Protein AF-A0A3P3DJC9-F1 (afdb_monomer_lite)

Secondary structure (DSSP, 8-state):
--------HHHHHHHHHHSPPPEEEEEHHHHHHHHHHHHHH-TT-TTTTHHHHHHHHHHHHHH-HHHHHHHHHHHHHHHHHHHHHHHHHHHTT----EEEEEP---HHHHHHHHHHHHHTT--HHHHHHHHHHHHHHHHHH--HHHHHHHHHHHHHHHHTT--

Radius of gyration: 17.26 Å; chains: 1; bounding box: 48×32×50 Å

Foldseek 3Di:
DDDPPPPDPVNLVVLQVPQDFQKAKAWPVLVVLLQVLVCVLPVPCPPVLLLLLLLVLLVCCVVDVVLVVVLLVCLVVVVVVVVVVCVVCVVVVHDTDIDIDTHPDRSVSSVSLVVSCVVSVHDSNSSSSSSSVSSVVCVVPPDVVVSVVVVVSSVVVVCVVVD

pLDDT: mean 75.83, std 15.85, range [31.88, 92.81]

Structure (mmCIF, N/CA/C/O backbone):
data_AF-A0A3P3DJC9-F1
#
_entry.id   AF-A0A3P3DJC9-F1
#
loop_
_atom_site.group_PDB
_atom_site.id
_atom_site.type_symbol
_atom_site.label_atom_id
_atom_site.label_alt_id
_atom_site.label_comp_id
_atom_site.label_asym_id
_atom_site.label_entity_id
_atom_site.label_seq_id
_atom_site.pdbx_PDB_ins_code
_atom_site.Cartn_x
_atom_site.Cartn_y
_atom_site.Cartn_z
_atom_site.occupancy
_atom_site.B_iso_or_equiv
_atom_site.auth_seq_id
_atom_site.auth_comp_id
_atom_site.auth_asym_id
_atom_site.auth_atom_id
_atom_site.pdbx_PDB_model_num
ATOM 1 N N . MET A 1 1 ? 27.206 10.761 -26.905 1.00 36.22 1 MET A N 1
ATOM 2 C CA . MET A 1 1 ? 28.105 9.768 -26.280 1.00 36.22 1 MET A CA 1
ATOM 3 C C . MET A 1 1 ? 27.361 9.169 -25.094 1.00 36.22 1 MET A C 1
ATOM 5 O O . MET A 1 1 ? 27.050 9.899 -24.164 1.00 36.22 1 MET A O 1
ATOM 9 N N . LEU A 1 2 ? 26.955 7.901 -25.196 1.00 39.44 2 LEU A N 1
ATOM 10 C CA . LEU A 1 2 ? 26.261 7.165 -24.135 1.00 39.44 2 LEU A CA 1
ATOM 11 C C . LEU A 1 2 ? 27.257 6.835 -23.018 1.00 39.44 2 LEU A C 1
ATOM 13 O O . LEU A 1 2 ? 28.264 6.186 -23.283 1.00 39.44 2 LEU A O 1
ATOM 17 N N . ILE A 1 3 ? 26.979 7.264 -21.787 1.00 38.06 3 ILE A N 1
ATOM 18 C CA . ILE A 1 3 ? 27.696 6.784 -20.601 1.00 38.06 3 ILE A CA 1
ATOM 19 C C . ILE A 1 3 ? 27.061 5.437 -20.229 1.00 38.06 3 ILE A C 1
ATOM 21 O O . ILE A 1 3 ? 25.874 5.416 -19.891 1.00 38.06 3 ILE A O 1
ATOM 25 N N . PRO A 1 4 ? 27.783 4.306 -20.302 1.00 40.66 4 PRO A N 1
ATOM 26 C CA . PRO A 1 4 ? 27.234 3.036 -19.864 1.00 40.66 4 PRO A CA 1
ATOM 27 C C . PRO A 1 4 ? 27.147 3.051 -18.335 1.00 40.66 4 PRO A C 1
ATOM 29 O O . PRO A 1 4 ? 28.149 3.187 -17.634 1.00 40.66 4 PRO A O 1
ATOM 32 N N . ALA A 1 5 ? 25.931 2.916 -17.810 1.00 44.44 5 ALA A N 1
ATOM 33 C CA . ALA A 1 5 ? 25.653 2.804 -16.385 1.00 44.44 5 ALA A CA 1
ATOM 34 C C . ALA A 1 5 ? 26.076 1.423 -15.849 1.00 44.44 5 ALA A C 1
ATOM 36 O O . ALA A 1 5 ? 25.244 0.601 -15.473 1.00 44.44 5 ALA A O 1
ATOM 37 N N . GLN A 1 6 ? 27.379 1.145 -15.805 1.00 45.28 6 GLN A N 1
ATOM 38 C CA . GLN A 1 6 ? 27.915 0.100 -14.936 1.00 45.28 6 GLN A CA 1
ATOM 39 C C . GLN A 1 6 ? 28.251 0.741 -13.590 1.00 45.28 6 GLN A C 1
ATOM 41 O O . GLN A 1 6 ? 29.274 1.389 -13.409 1.00 45.28 6 GLN A O 1
ATOM 46 N N . SER A 1 7 ? 27.325 0.606 -12.642 1.00 48.84 7 SER A N 1
ATOM 47 C CA . SER A 1 7 ? 27.465 1.075 -11.264 1.00 48.84 7 SER A CA 1
ATOM 48 C C . SER A 1 7 ? 28.724 0.486 -10.609 1.00 48.84 7 SER A C 1
ATOM 50 O O . SER A 1 7 ? 28.717 -0.688 -10.231 1.00 48.84 7 SER A O 1
ATOM 52 N N . SER A 1 8 ? 29.780 1.290 -10.458 1.00 57.81 8 SER A N 1
ATOM 53 C CA . SER A 1 8 ? 31.001 0.911 -9.738 1.00 57.81 8 SER A CA 1
ATOM 54 C C . SER A 1 8 ? 30.685 0.491 -8.288 1.00 57.81 8 SER A C 1
ATOM 56 O O . SER A 1 8 ? 29.810 1.104 -7.663 1.00 57.81 8 SER A O 1
ATOM 58 N N . PRO A 1 9 ? 31.401 -0.491 -7.702 1.00 58.94 9 PRO A N 1
ATOM 59 C CA . PRO A 1 9 ? 31.164 -0.986 -6.337 1.00 58.94 9 PRO A CA 1
ATOM 60 C C . PRO A 1 9 ? 31.110 0.120 -5.271 1.00 58.94 9 PRO A C 1
ATOM 62 O O . PRO A 1 9 ? 30.299 0.061 -4.350 1.00 58.94 9 PRO A O 1
ATOM 65 N N . HIS A 1 10 ? 31.907 1.178 -5.446 1.00 55.91 10 HIS A N 1
ATOM 66 C CA . HIS A 1 10 ? 31.917 2.349 -4.567 1.00 55.91 10 HIS A CA 1
ATOM 67 C C . HIS A 1 10 ? 30.593 3.125 -4.555 1.00 55.91 10 HIS A C 1
ATOM 69 O O . HIS A 1 10 ? 30.165 3.567 -3.492 1.00 55.91 10 HIS A O 1
ATOM 75 N N . ILE A 1 11 ? 29.914 3.254 -5.701 1.00 59.50 11 ILE A N 1
ATOM 76 C CA . ILE A 1 11 ? 28.612 3.936 -5.793 1.00 59.50 11 ILE A CA 1
ATOM 77 C C . ILE A 1 11 ? 27.540 3.090 -5.100 1.00 59.50 11 ILE A C 1
ATOM 79 O O . ILE A 1 11 ? 26.737 3.631 -4.345 1.00 59.50 11 ILE A O 1
ATOM 83 N N . ARG A 1 12 ? 27.557 1.759 -5.278 1.00 56.75 12 ARG A N 1
ATOM 84 C CA . ARG A 1 12 ? 26.644 0.851 -4.554 1.00 56.75 12 ARG A CA 1
ATOM 85 C C . ARG A 1 12 ? 26.833 0.946 -3.044 1.00 56.75 12 ARG A C 1
ATOM 87 O O . ARG A 1 12 ? 25.859 1.166 -2.337 1.00 56.75 12 ARG A O 1
ATOM 94 N N . TYR A 1 13 ? 28.074 0.868 -2.570 1.00 57.41 13 TYR A N 1
ATOM 95 C CA . TYR A 1 13 ? 28.390 0.972 -1.145 1.00 57.41 13 TYR A CA 1
ATOM 96 C C . TYR A 1 13 ? 27.960 2.319 -0.544 1.00 57.41 13 TYR A C 1
ATOM 98 O O . TYR A 1 13 ? 27.396 2.372 0.551 1.00 57.41 13 TYR A O 1
ATOM 106 N N . TRP A 1 14 ? 28.178 3.422 -1.266 1.00 60.91 14 TRP A N 1
ATOM 107 C CA . TRP A 1 14 ? 27.757 4.744 -0.808 1.00 60.91 14 TRP A CA 1
ATOM 108 C C . TRP A 1 14 ? 26.228 4.869 -0.772 1.00 60.91 14 TRP A C 1
ATOM 110 O O . TRP A 1 14 ? 25.682 5.357 0.215 1.00 60.91 14 TRP A O 1
ATOM 120 N N . LEU A 1 15 ? 25.523 4.352 -1.786 1.00 59.16 15 LEU A N 1
ATOM 121 C CA . LEU A 1 15 ? 24.057 4.320 -1.831 1.00 59.16 15 LEU A CA 1
ATOM 122 C C . LEU A 1 15 ? 23.452 3.434 -0.733 1.00 59.16 15 LEU A C 1
ATOM 124 O O . LEU A 1 15 ? 22.455 3.826 -0.131 1.00 59.16 15 LEU A O 1
ATOM 128 N N . GLU A 1 16 ? 24.047 2.280 -0.429 1.00 58.66 16 GLU A N 1
ATOM 129 C CA . GLU A 1 16 ? 23.611 1.404 0.669 1.00 58.66 16 GLU A CA 1
ATOM 130 C C . GLU A 1 16 ? 23.723 2.085 2.034 1.00 58.66 16 GLU A C 1
ATOM 132 O O . GLU A 1 16 ? 22.839 1.921 2.875 1.00 58.66 16 GLU A O 1
ATOM 137 N N . LYS A 1 17 ? 24.769 2.891 2.250 1.00 61.22 17 LYS A N 1
ATOM 138 C CA . LYS A 1 17 ? 24.954 3.625 3.509 1.00 61.22 17 LYS A CA 1
ATOM 139 C C . LYS A 1 17 ? 24.110 4.890 3.631 1.00 61.22 17 LYS A C 1
ATOM 141 O O . LYS A 1 17 ? 23.802 5.293 4.750 1.00 61.22 17 LYS A O 1
ATOM 146 N N . THR A 1 18 ? 23.760 5.527 2.517 1.00 64.31 18 THR A N 1
ATOM 147 C CA . THR A 1 18 ? 23.119 6.854 2.525 1.00 64.31 18 THR A CA 1
ATOM 148 C C . THR A 1 18 ? 21.634 6.833 2.208 1.00 64.31 18 THR A C 1
ATOM 150 O O . THR A 1 18 ? 20.941 7.768 2.594 1.00 64.31 18 THR A O 1
ATOM 153 N N . THR A 1 19 ? 21.110 5.787 1.562 1.00 66.50 19 THR A N 1
ATOM 154 C CA . THR A 1 19 ? 19.685 5.712 1.217 1.00 66.50 19 THR A CA 1
ATOM 155 C C . THR A 1 19 ? 18.870 5.371 2.465 1.00 66.50 19 THR A C 1
ATOM 157 O O . THR A 1 19 ? 18.965 4.247 2.966 1.00 66.50 19 THR A O 1
ATOM 160 N N . PRO A 1 20 ? 18.021 6.284 2.980 1.00 70.19 20 PRO A N 1
ATOM 161 C CA . PRO A 1 20 ? 17.223 5.960 4.149 1.00 70.19 20 PRO A CA 1
ATOM 162 C C . PRO A 1 20 ? 16.261 4.803 3.834 1.00 70.19 20 PRO A C 1
ATOM 164 O O . PRO A 1 20 ? 15.814 4.670 2.688 1.00 70.19 20 PRO A O 1
ATOM 167 N N . PRO A 1 21 ? 15.870 3.982 4.820 1.00 74.88 21 PRO A N 1
ATOM 168 C CA . PRO A 1 21 ? 14.853 2.959 4.607 1.00 74.88 21 PRO A CA 1
ATOM 169 C C . PRO A 1 21 ? 13.502 3.602 4.266 1.00 74.88 21 PRO A C 1
ATOM 171 O O . PRO A 1 21 ? 13.146 4.642 4.825 1.00 74.88 21 PRO A O 1
ATOM 174 N N . VAL A 1 22 ? 12.725 2.974 3.380 1.00 81.62 22 VAL A N 1
ATOM 175 C CA . VAL A 1 22 ? 11.330 3.375 3.146 1.00 81.62 22 VAL A CA 1
ATOM 176 C C . VAL A 1 22 ? 10.4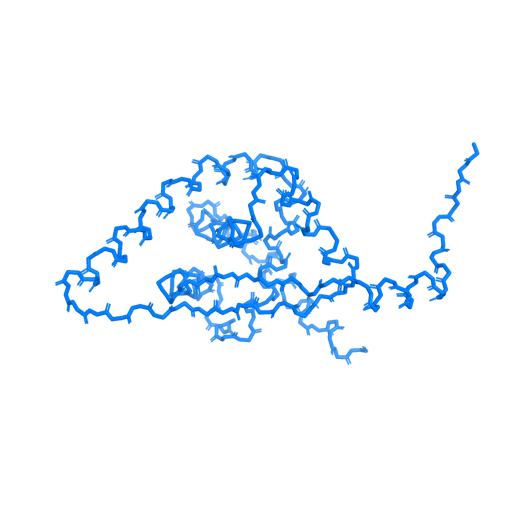95 2.929 4.344 1.00 81.62 22 VAL A C 1
ATOM 178 O O . VAL A 1 22 ? 10.473 1.748 4.708 1.00 81.62 22 VAL A O 1
ATOM 181 N N . ARG A 1 23 ? 9.838 3.901 4.977 1.00 84.94 23 ARG A N 1
ATOM 182 C CA . ARG A 1 23 ? 8.972 3.716 6.141 1.00 84.94 23 ARG A CA 1
ATOM 183 C C . ARG A 1 23 ? 7.585 4.221 5.778 1.00 84.94 23 ARG A C 1
ATOM 185 O O . ARG A 1 23 ? 7.443 5.386 5.417 1.00 84.94 23 ARG A O 1
ATOM 192 N N . LEU A 1 24 ? 6.591 3.347 5.867 1.00 86.19 24 LEU A N 1
ATOM 193 C CA . LEU A 1 24 ? 5.194 3.674 5.591 1.00 86.19 24 LEU A CA 1
ATOM 194 C C . LEU A 1 24 ? 4.438 3.692 6.916 1.00 86.19 24 LEU A C 1
ATOM 196 O O . LEU A 1 24 ? 4.496 2.717 7.667 1.00 86.19 24 LEU A O 1
ATOM 200 N N . MET A 1 25 ? 3.747 4.788 7.216 1.00 87.44 25 MET A N 1
ATOM 201 C CA . MET A 1 25 ? 2.911 4.874 8.414 1.00 87.44 25 MET A CA 1
ATOM 202 C C . MET A 1 25 ? 1.504 4.429 8.052 1.00 87.44 25 MET A C 1
ATOM 204 O O . MET A 1 25 ? 0.842 5.092 7.254 1.00 87.44 25 MET A O 1
ATOM 208 N N . VAL A 1 26 ? 1.060 3.314 8.631 1.00 85.44 26 VAL A N 1
ATOM 209 C CA . VAL A 1 26 ? -0.233 2.719 8.296 1.00 85.44 26 VAL A CA 1
ATOM 210 C C . VAL A 1 26 ? -0.979 2.321 9.566 1.00 85.44 26 VAL A C 1
ATOM 212 O O . VAL A 1 26 ? -0.420 1.714 10.479 1.00 85.44 26 VAL A O 1
ATOM 215 N N . SER A 1 27 ? -2.244 2.703 9.658 1.00 87.06 27 SER A N 1
ATOM 216 C CA . SER A 1 27 ? -3.150 2.338 10.741 1.00 87.06 27 SER A CA 1
ATOM 217 C C . SER A 1 27 ? -3.534 0.863 10.677 1.00 87.06 27 SER A C 1
ATOM 219 O O . SER A 1 27 ? -3.469 0.212 9.631 1.00 87.06 27 SER A O 1
ATOM 221 N N . ARG A 1 28 ? -3.979 0.321 11.812 1.00 85.56 28 ARG A N 1
ATOM 222 C CA . ARG A 1 28 ? -4.517 -1.039 11.866 1.00 85.56 28 ARG A CA 1
ATOM 223 C C . ARG A 1 28 ? -5.716 -1.228 10.938 1.00 85.56 28 ARG A C 1
ATOM 225 O O . ARG A 1 28 ? -5.786 -2.260 10.287 1.00 85.56 28 ARG A O 1
ATOM 232 N N . ALA A 1 29 ? -6.587 -0.224 10.827 1.00 84.19 29 ALA A N 1
ATOM 233 C CA . ALA A 1 29 ? -7.743 -0.257 9.932 1.00 84.19 29 ALA A CA 1
ATOM 234 C C . ALA A 1 29 ? -7.324 -0.404 8.459 1.00 84.19 29 ALA A C 1
ATOM 236 O O . ALA A 1 29 ? -7.820 -1.275 7.751 1.00 84.19 29 ALA A O 1
ATOM 237 N N . GLU A 1 30 ? -6.351 0.392 8.011 1.00 87.94 30 GLU A N 1
ATOM 238 C CA . GLU A 1 30 ? -5.789 0.277 6.657 1.00 87.94 30 GLU A CA 1
ATOM 239 C C . GLU A 1 30 ? -5.138 -1.090 6.425 1.00 87.94 30 GLU A C 1
ATOM 241 O O . GLU A 1 30 ? -5.219 -1.642 5.329 1.00 87.94 30 GLU A O 1
ATOM 246 N N . MET A 1 31 ? -4.513 -1.660 7.457 1.00 87.38 31 MET A N 1
ATOM 247 C CA . MET A 1 31 ? -3.898 -2.978 7.355 1.00 87.38 31 MET A CA 1
ATOM 248 C C . MET A 1 31 ? -4.895 -4.121 7.300 1.00 87.38 31 MET A C 1
ATOM 250 O O . MET A 1 31 ? -4.656 -5.078 6.579 1.00 87.38 31 MET A O 1
ATOM 254 N N . GLU A 1 32 ? -6.015 -4.014 8.000 1.00 85.38 32 GLU A N 1
ATOM 255 C CA . GLU A 1 32 ? -7.089 -4.999 7.906 1.00 85.38 32 GLU A CA 1
ATOM 256 C C . GLU A 1 32 ? -7.737 -4.983 6.522 1.00 85.38 32 GLU A C 1
ATOM 258 O O . GLU A 1 32 ? -7.971 -6.045 5.954 1.00 85.38 32 GLU A O 1
ATOM 263 N N . ILE A 1 33 ? -7.928 -3.799 5.931 1.00 85.38 33 ILE A N 1
ATOM 264 C CA . ILE A 1 33 ? -8.388 -3.670 4.540 1.00 85.38 33 ILE A CA 1
ATOM 265 C C . ILE A 1 33 ? -7.376 -4.306 3.583 1.00 85.38 33 ILE A C 1
ATOM 267 O O . ILE A 1 33 ? -7.753 -5.069 2.696 1.00 85.38 33 ILE A O 1
ATOM 271 N N . PHE A 1 34 ? -6.086 -4.036 3.782 1.00 86.38 34 PHE A N 1
ATOM 272 C CA . PHE A 1 34 ? -5.032 -4.621 2.961 1.00 86.38 34 PHE A CA 1
ATOM 273 C C . PHE A 1 34 ? -4.964 -6.147 3.089 1.00 86.38 34 PHE A C 1
ATOM 275 O O . PHE A 1 34 ? -4.899 -6.849 2.084 1.00 86.38 34 PHE A O 1
ATOM 282 N N . ASP A 1 35 ? -5.013 -6.670 4.313 1.00 83.38 35 ASP A N 1
ATOM 283 C CA . ASP A 1 35 ? -5.011 -8.105 4.587 1.00 83.38 35 ASP A CA 1
ATOM 284 C C . ASP A 1 35 ? -6.241 -8.792 3.992 1.00 83.38 35 ASP A C 1
ATOM 286 O O . ASP A 1 35 ? -6.113 -9.875 3.424 1.00 83.38 35 ASP A O 1
ATOM 290 N N . ALA A 1 36 ? -7.416 -8.160 4.081 1.00 81.00 36 ALA A N 1
ATOM 291 C CA . ALA A 1 36 ? -8.642 -8.661 3.475 1.00 81.00 36 ALA A CA 1
ATOM 292 C C . ALA A 1 36 ? -8.517 -8.729 1.947 1.00 81.00 36 ALA A C 1
ATOM 294 O O . ALA A 1 36 ? -8.765 -9.787 1.369 1.00 81.00 36 ALA A O 1
ATOM 295 N N . ALA A 1 37 ? -8.051 -7.655 1.301 1.00 79.50 37 ALA A N 1
ATOM 296 C CA . ALA A 1 37 ? -7.820 -7.634 -0.143 1.00 79.50 37 ALA A CA 1
ATOM 297 C C . ALA A 1 37 ? -6.795 -8.706 -0.569 1.00 79.50 37 ALA A C 1
ATOM 299 O O . ALA A 1 37 ? -7.020 -9.466 -1.511 1.00 79.50 37 ALA A O 1
ATOM 300 N N . LEU A 1 38 ? -5.694 -8.853 0.177 1.00 77.56 38 LEU A N 1
ATOM 301 C CA . LEU A 1 38 ? -4.691 -9.888 -0.086 1.00 77.56 38 LEU A CA 1
ATOM 302 C C . LEU A 1 38 ? -5.216 -11.309 0.128 1.00 77.56 38 LEU A C 1
ATOM 304 O O . LEU A 1 38 ? -4.868 -12.202 -0.644 1.00 77.56 38 LEU A O 1
ATOM 308 N N . ALA A 1 39 ? -6.030 -11.546 1.158 1.00 74.44 39 ALA A N 1
ATOM 309 C CA . ALA A 1 39 ? -6.591 -12.863 1.451 1.00 74.44 39 ALA A CA 1
ATOM 310 C C . ALA A 1 39 ? -7.523 -13.349 0.336 1.00 74.44 39 ALA A C 1
ATOM 312 O O . ALA A 1 39 ? -7.550 -14.549 0.044 1.00 74.44 39 ALA A O 1
ATOM 313 N N . GLN A 1 40 ? -8.261 -12.430 -0.290 1.00 68.88 40 GLN A N 1
ATOM 314 C CA . GLN A 1 40 ? -9.128 -12.733 -1.428 1.00 68.88 40 GLN A CA 1
ATOM 315 C C . GLN A 1 40 ? -8.325 -13.132 -2.666 1.00 68.88 40 GLN A C 1
ATOM 317 O O . GLN A 1 40 ? -8.672 -14.093 -3.348 1.00 68.88 40 GLN A O 1
ATOM 322 N N . ILE A 1 41 ? -7.199 -12.461 -2.901 1.00 65.31 41 ILE A N 1
ATOM 323 C CA . ILE A 1 41 ? -6.291 -12.798 -3.997 1.00 65.31 41 ILE A CA 1
ATOM 324 C C . ILE A 1 41 ? -5.562 -14.122 -3.720 1.00 65.31 41 ILE A C 1
ATOM 326 O O . ILE A 1 41 ? -5.434 -14.980 -4.597 1.00 65.31 41 ILE A O 1
ATOM 330 N N . HIS A 1 42 ? -5.066 -14.310 -2.494 1.00 62.34 42 HIS A N 1
ATOM 331 C CA . HIS A 1 42 ? -4.398 -15.537 -2.083 1.00 62.34 42 HIS A CA 1
ATOM 332 C C . HIS A 1 42 ? -4.382 -15.705 -0.556 1.00 62.34 42 HIS A C 1
ATOM 334 O O . HIS A 1 42 ? -3.529 -15.157 0.148 1.00 62.34 42 HIS A O 1
ATOM 340 N N . ARG A 1 43 ? -5.247 -16.590 -0.044 1.00 60.00 43 ARG A N 1
ATOM 341 C CA . ARG A 1 43 ? -5.419 -16.877 1.397 1.00 60.00 43 ARG A CA 1
ATOM 342 C C . ARG A 1 43 ? -4.132 -17.211 2.169 1.00 60.00 43 ARG A C 1
ATOM 344 O O . ARG A 1 43 ? -4.106 -17.051 3.381 1.00 60.00 43 ARG A O 1
ATOM 351 N N . ARG A 1 44 ? -3.059 -17.661 1.501 1.00 57.78 44 ARG A N 1
ATOM 352 C CA . ARG A 1 44 ? -1.758 -17.978 2.137 1.00 57.78 44 ARG A CA 1
ATOM 353 C C . ARG A 1 44 ? -0.739 -16.818 2.163 1.00 57.78 44 ARG A C 1
ATOM 355 O O . ARG A 1 44 ? 0.380 -17.038 2.609 1.00 57.78 44 ARG A O 1
ATOM 362 N N . LEU A 1 45 ? -1.056 -15.619 1.652 1.00 56.00 45 LEU A N 1
ATOM 363 C CA . LEU A 1 45 ? -0.108 -14.478 1.614 1.00 56.00 45 LEU A CA 1
ATOM 364 C C . LEU A 1 45 ? -0.078 -13.621 2.896 1.00 56.00 45 LEU A C 1
ATOM 366 O O . LEU A 1 45 ? 0.790 -12.759 3.045 1.00 56.00 45 LEU A O 1
ATOM 370 N N . VAL A 1 46 ? -1.004 -13.852 3.819 1.00 58.66 46 VAL A N 1
ATOM 371 C CA . VAL A 1 46 ? -1.307 -12.972 4.954 1.00 58.66 46 VAL A CA 1
ATOM 372 C C . VAL A 1 46 ? -0.698 -13.602 6.211 1.00 58.66 46 VAL A C 1
ATOM 374 O O . VAL A 1 46 ? -1.367 -14.450 6.797 1.00 58.66 46 VAL A O 1
ATOM 377 N N . PRO A 1 47 ? 0.584 -13.354 6.580 1.00 57.47 47 PRO A N 1
ATOM 378 C CA . PRO A 1 47 ? 1.151 -12.022 6.872 1.00 57.47 47 PRO A CA 1
ATOM 379 C C . PRO A 1 47 ? 2.562 -11.732 6.295 1.00 57.47 47 PRO A C 1
ATOM 381 O O . PRO A 1 47 ? 3.005 -10.583 6.292 1.00 57.47 47 PRO A O 1
ATOM 384 N N . GLU A 1 48 ? 3.281 -12.742 5.801 1.00 60.09 48 GLU A N 1
ATOM 385 C CA . GLU A 1 48 ? 4.683 -12.638 5.355 1.00 60.09 48 GLU A CA 1
ATOM 386 C C . GLU A 1 48 ? 4.824 -11.994 3.965 1.00 60.09 48 GLU A C 1
ATOM 388 O O . GLU A 1 48 ? 5.890 -11.497 3.603 1.00 60.09 48 GLU A O 1
ATOM 393 N N . GLY A 1 49 ? 3.740 -11.968 3.181 1.00 68.56 49 GLY A N 1
ATOM 394 C CA . GLY A 1 49 ? 3.723 -11.459 1.809 1.00 68.56 49 GLY A CA 1
ATOM 395 C C . GLY A 1 49 ? 3.480 -9.954 1.679 1.00 68.56 49 GLY A C 1
ATOM 396 O O . GLY A 1 49 ? 3.597 -9.426 0.577 1.00 68.56 49 GLY A O 1
ATOM 397 N N . ARG A 1 50 ? 3.167 -9.244 2.775 1.00 78.88 50 ARG A N 1
ATOM 398 C CA . ARG A 1 50 ? 2.779 -7.818 2.752 1.00 78.88 50 ARG A CA 1
ATOM 399 C C . ARG A 1 50 ? 3.817 -6.927 2.080 1.00 78.88 50 ARG A C 1
ATOM 401 O O . ARG A 1 50 ? 3.472 -6.089 1.256 1.00 78.88 50 ARG A O 1
ATOM 408 N N . GLY A 1 51 ? 5.091 -7.123 2.420 1.00 80.62 51 GLY A N 1
ATOM 409 C CA . GLY A 1 51 ? 6.184 -6.346 1.838 1.00 80.62 51 GLY A CA 1
ATOM 410 C C . GLY A 1 51 ? 6.295 -6.558 0.329 1.00 80.62 51 GLY A C 1
ATOM 411 O O . GLY A 1 51 ? 6.352 -5.587 -0.419 1.00 80.62 51 GLY A O 1
ATOM 412 N N . SER A 1 52 ? 6.260 -7.814 -0.121 1.00 78.88 52 SER A N 1
ATOM 413 C CA . SER A 1 52 ? 6.323 -8.157 -1.547 1.00 78.88 52 SER A CA 1
ATOM 414 C C . SER A 1 52 ? 5.095 -7.666 -2.315 1.00 78.88 52 SER A C 1
ATOM 416 O O . SER A 1 52 ? 5.231 -7.158 -3.422 1.00 78.88 52 SER A O 1
ATOM 418 N N . ALA A 1 53 ? 3.906 -7.740 -1.715 1.00 82.31 53 ALA A N 1
ATOM 419 C CA . ALA A 1 53 ? 2.689 -7.198 -2.303 1.00 82.31 53 ALA A CA 1
ATOM 420 C C . ALA A 1 53 ? 2.774 -5.673 -2.486 1.00 82.31 53 ALA A C 1
ATOM 422 O O . ALA A 1 53 ? 2.490 -5.168 -3.568 1.00 82.31 53 ALA A O 1
ATOM 423 N N . LEU A 1 54 ? 3.246 -4.933 -1.480 1.00 87.06 54 LEU A N 1
ATOM 424 C CA . LEU A 1 54 ? 3.442 -3.486 -1.614 1.00 87.06 54 LEU A CA 1
ATOM 425 C C . LEU A 1 54 ? 4.470 -3.149 -2.704 1.00 87.06 54 LEU A C 1
ATOM 427 O O . LEU A 1 54 ? 4.220 -2.271 -3.525 1.00 87.06 54 LEU A O 1
ATOM 431 N N . ILE A 1 55 ? 5.586 -3.882 -2.770 1.00 85.44 55 ILE A N 1
ATOM 432 C CA . ILE A 1 55 ? 6.599 -3.714 -3.826 1.00 85.44 55 ILE A CA 1
ATOM 433 C C . ILE A 1 55 ? 6.000 -3.968 -5.212 1.00 85.44 55 ILE A C 1
ATOM 435 O O . ILE A 1 55 ? 6.246 -3.196 -6.140 1.00 85.44 55 ILE A O 1
ATOM 439 N N . TYR A 1 56 ? 5.196 -5.023 -5.354 1.00 84.19 56 TYR A N 1
ATOM 440 C CA . TYR A 1 56 ? 4.479 -5.305 -6.591 1.00 84.19 56 TYR A CA 1
ATOM 441 C C . TYR A 1 56 ? 3.542 -4.152 -6.970 1.00 84.19 56 TYR A C 1
ATOM 443 O O . TYR A 1 56 ? 3.587 -3.684 -8.104 1.00 84.19 56 TYR A O 1
ATOM 451 N N . ALA A 1 57 ? 2.740 -3.645 -6.032 1.00 87.38 57 ALA A N 1
ATOM 452 C CA . ALA A 1 57 ? 1.828 -2.537 -6.303 1.00 87.38 57 ALA A CA 1
ATOM 453 C C . ALA A 1 57 ? 2.570 -1.254 -6.708 1.00 87.38 57 ALA A C 1
ATOM 455 O O . ALA A 1 57 ? 2.162 -0.597 -7.663 1.00 87.38 57 ALA A O 1
ATOM 456 N N . PHE A 1 58 ? 3.698 -0.926 -6.069 1.00 89.56 58 PHE A N 1
ATOM 457 C CA . PHE A 1 58 ? 4.530 0.204 -6.501 1.00 89.56 58 PHE A CA 1
ATOM 458 C C . PHE A 1 58 ? 5.059 0.019 -7.922 1.00 89.56 58 PHE A C 1
ATOM 460 O O . PHE A 1 58 ? 5.077 0.970 -8.702 1.00 89.56 58 PHE A O 1
ATOM 467 N N . ARG A 1 59 ? 5.449 -1.207 -8.287 1.00 86.56 59 ARG A N 1
ATOM 468 C CA . ARG A 1 59 ? 5.867 -1.523 -9.656 1.00 86.56 59 ARG A CA 1
ATOM 469 C C . ARG A 1 59 ? 4.725 -1.308 -10.649 1.00 86.56 59 ARG A C 1
ATOM 471 O O . ARG A 1 59 ? 4.955 -0.680 -11.675 1.00 86.56 59 ARG A O 1
ATOM 478 N N . GLN A 1 60 ? 3.511 -1.756 -10.329 1.00 85.81 60 GLN A N 1
ATOM 479 C CA . GLN A 1 60 ? 2.335 -1.535 -11.178 1.00 85.81 60 GLN A CA 1
ATOM 480 C C . GLN A 1 60 ? 2.036 -0.041 -11.353 1.00 85.81 60 GLN A C 1
ATOM 482 O O . GLN A 1 60 ? 1.907 0.426 -12.476 1.00 85.81 60 GLN A O 1
ATOM 487 N N . LEU A 1 61 ? 2.034 0.738 -10.268 1.00 89.00 61 LEU A N 1
ATOM 488 C CA . LEU A 1 61 ? 1.834 2.194 -10.327 1.00 89.00 61 LEU A CA 1
ATOM 489 C C . LEU A 1 61 ? 2.918 2.912 -11.146 1.00 89.00 61 LEU A C 1
ATOM 491 O O . LEU A 1 61 ? 2.651 3.913 -11.816 1.00 89.00 61 LEU A O 1
ATOM 495 N N . SER A 1 62 ? 4.153 2.409 -11.104 1.00 88.62 62 SER A N 1
ATOM 496 C CA . SER A 1 62 ? 5.260 2.929 -11.905 1.00 88.62 62 SER A CA 1
ATOM 497 C C . SER A 1 62 ? 5.104 2.605 -13.395 1.00 88.62 62 SER A C 1
ATOM 499 O O . SER A 1 62 ? 5.400 3.465 -14.223 1.00 88.62 62 SER A O 1
ATOM 501 N N . GLN A 1 63 ? 4.609 1.412 -13.732 1.00 88.25 63 GLN A N 1
ATOM 502 C CA . GLN A 1 63 ? 4.527 0.909 -15.107 1.00 88.25 63 GLN A CA 1
ATOM 503 C C . GLN A 1 63 ? 3.230 1.280 -15.837 1.00 88.25 63 GLN A C 1
ATOM 505 O O . GLN A 1 63 ? 3.246 1.369 -17.061 1.00 88.25 63 GLN A O 1
ATOM 510 N N . ASP A 1 64 ? 2.133 1.511 -15.113 1.00 87.69 64 ASP A N 1
ATOM 511 C CA . ASP A 1 64 ? 0.811 1.783 -15.682 1.00 87.69 64 ASP A CA 1
ATOM 512 C C . ASP A 1 64 ? 0.315 3.192 -15.287 1.00 87.69 64 ASP A C 1
ATOM 514 O O . ASP A 1 64 ? -0.165 3.402 -14.165 1.00 87.69 64 ASP A O 1
ATOM 518 N N . PRO A 1 65 ? 0.422 4.185 -16.194 1.00 88.75 65 PRO A N 1
ATOM 519 C CA . PRO A 1 65 ? -0.087 5.535 -15.963 1.00 88.75 65 PRO A CA 1
ATOM 520 C C . PRO A 1 65 ? -1.606 5.596 -15.765 1.00 88.75 65 PRO A C 1
ATOM 522 O O . PRO A 1 65 ? -2.073 6.411 -14.973 1.00 88.75 65 PRO A O 1
ATOM 525 N N . ALA A 1 66 ? -2.376 4.731 -16.432 1.00 87.88 66 ALA A N 1
ATOM 526 C CA . ALA A 1 66 ? -3.833 4.722 -16.317 1.00 87.88 66 ALA A CA 1
ATOM 527 C C . ALA A 1 66 ? -4.272 4.167 -14.955 1.00 87.88 66 ALA A C 1
ATOM 529 O O . ALA A 1 66 ? -5.185 4.693 -14.318 1.00 87.88 66 ALA A O 1
ATOM 530 N N . LEU A 1 67 ? -3.596 3.127 -14.456 1.00 86.94 67 LEU A N 1
ATOM 531 C CA . LEU A 1 67 ? -3.768 2.681 -13.072 1.00 86.94 67 LEU A CA 1
ATOM 532 C C . LEU A 1 67 ? -3.384 3.788 -12.090 1.00 86.94 67 LEU A C 1
ATOM 534 O O . LEU A 1 67 ? -4.120 4.041 -11.141 1.00 86.94 67 LEU A O 1
ATOM 538 N N . ARG A 1 68 ? -2.257 4.467 -12.319 1.00 89.81 68 ARG A N 1
ATOM 539 C CA . ARG A 1 68 ? -1.808 5.566 -11.461 1.00 89.81 68 ARG A CA 1
ATOM 540 C C . ARG A 1 68 ? -2.853 6.670 -11.356 1.00 89.81 68 ARG A C 1
ATOM 542 O O . ARG A 1 68 ? -3.169 7.078 -10.247 1.00 89.81 68 ARG A O 1
ATOM 549 N N . GLU A 1 69 ? -3.401 7.121 -12.479 1.00 88.81 69 GLU A N 1
ATOM 550 C CA . GLU A 1 69 ? -4.440 8.151 -12.508 1.00 88.81 69 GLU A CA 1
ATOM 551 C C . GLU A 1 69 ? -5.697 7.706 -11.748 1.00 88.81 69 GLU A C 1
ATOM 553 O O . GLU A 1 69 ? -6.161 8.416 -10.855 1.00 88.81 69 GLU A O 1
ATOM 558 N N . ARG A 1 70 ? -6.194 6.490 -12.017 1.00 88.38 70 ARG A N 1
ATOM 559 C CA . ARG A 1 70 ? -7.345 5.918 -11.297 1.00 88.38 70 ARG A CA 1
ATOM 560 C C . ARG A 1 70 ? -7.122 5.885 -9.787 1.00 88.38 70 ARG A C 1
ATOM 562 O O . ARG A 1 70 ? -7.993 6.302 -9.027 1.00 88.38 70 ARG A O 1
ATOM 569 N N . ILE A 1 71 ? -5.953 5.424 -9.349 1.00 91.88 71 ILE A N 1
ATOM 570 C CA . ILE A 1 71 ? -5.624 5.311 -7.926 1.00 91.88 71 ILE A CA 1
ATOM 571 C C . ILE A 1 71 ? -5.473 6.687 -7.279 1.00 91.88 71 ILE A C 1
ATOM 573 O O . ILE A 1 71 ? -5.991 6.891 -6.184 1.00 91.88 71 ILE A O 1
ATOM 577 N N . THR A 1 72 ? -4.830 7.645 -7.949 1.00 90.19 72 THR A N 1
ATOM 578 C CA . THR A 1 72 ? -4.738 9.029 -7.464 1.00 90.19 72 THR A CA 1
ATOM 579 C C . THR A 1 72 ? -6.126 9.644 -7.287 1.00 90.19 72 THR A C 1
ATOM 581 O O . THR A 1 72 ? -6.380 10.277 -6.266 1.00 90.19 72 THR A O 1
ATOM 584 N N . ASN A 1 73 ? -7.050 9.391 -8.217 1.00 90.12 73 ASN A N 1
ATOM 585 C CA . ASN A 1 73 ? -8.429 9.876 -8.129 1.00 90.12 73 ASN A CA 1
ATOM 586 C C . ASN A 1 73 ? -9.235 9.184 -7.013 1.00 90.12 73 ASN A C 1
ATOM 588 O O . ASN A 1 73 ? -10.079 9.815 -6.378 1.00 90.12 73 ASN A O 1
ATOM 592 N N . ALA A 1 74 ? -8.970 7.904 -6.736 1.00 89.19 74 ALA A N 1
ATOM 593 C CA . ALA A 1 74 ? -9.636 7.144 -5.674 1.00 89.19 74 ALA A CA 1
ATOM 594 C C . ALA A 1 74 ? -9.066 7.414 -4.265 1.00 89.19 74 ALA A C 1
ATOM 596 O O . ALA A 1 74 ? -9.743 7.184 -3.256 1.00 89.19 74 ALA A O 1
ATOM 597 N N . LEU A 1 75 ? -7.827 7.906 -4.172 1.00 92.06 75 LEU A N 1
ATOM 598 C CA . LEU A 1 75 ? -7.102 8.077 -2.912 1.00 92.06 75 LEU A CA 1
ATOM 599 C C . LEU A 1 75 ? -7.798 9.010 -1.898 1.00 92.06 75 LEU A C 1
ATOM 601 O O . LEU A 1 75 ? -7.877 8.620 -0.729 1.00 92.06 75 LEU A O 1
ATOM 605 N N . PRO A 1 76 ? -8.357 10.178 -2.279 1.00 92.81 76 PRO A N 1
ATOM 606 C CA . PRO A 1 76 ? -9.052 11.053 -1.333 1.00 92.81 76 PRO A CA 1
ATOM 607 C C . PRO A 1 76 ? -10.274 10.387 -0.692 1.00 92.81 76 PRO A C 1
ATOM 609 O O . PRO A 1 76 ? -10.482 10.497 0.518 1.00 92.81 76 PRO A O 1
ATOM 612 N N . ALA A 1 77 ? -11.060 9.645 -1.480 1.00 90.75 77 ALA A N 1
ATOM 613 C CA . ALA A 1 77 ? -12.232 8.929 -0.978 1.00 90.75 77 ALA A CA 1
ATOM 614 C C . ALA A 1 77 ? -11.829 7.852 0.040 1.00 90.75 77 ALA A C 1
ATOM 616 O O . ALA A 1 77 ? -12.443 7.722 1.100 1.00 90.75 77 ALA A O 1
ATOM 617 N N . PHE A 1 78 ? -10.740 7.134 -0.236 1.00 90.31 78 PHE A N 1
ATOM 618 C CA . PHE A 1 78 ? -10.189 6.159 0.697 1.00 90.31 78 PHE A CA 1
ATOM 619 C C . PHE A 1 78 ? -9.693 6.795 1.996 1.00 90.31 78 PHE A C 1
ATOM 621 O O . PHE A 1 78 ? -10.000 6.312 3.084 1.00 90.31 78 PHE A O 1
ATOM 628 N N . GLN A 1 79 ? -8.964 7.908 1.913 1.00 90.44 79 GLN A N 1
ATOM 629 C CA . GLN A 1 79 ? -8.503 8.631 3.100 1.00 90.44 79 GLN A CA 1
ATOM 630 C C . GLN A 1 79 ? -9.678 9.135 3.953 1.00 90.44 79 GLN A C 1
ATOM 632 O O . GLN A 1 79 ? -9.613 9.077 5.186 1.00 90.44 79 GLN A O 1
ATOM 637 N N . ALA A 1 80 ? -10.765 9.588 3.321 1.00 89.94 80 ALA A N 1
ATOM 638 C CA . ALA A 1 80 ? -11.986 9.994 4.012 1.00 89.94 80 ALA A CA 1
ATOM 639 C C . ALA A 1 80 ? -12.662 8.812 4.731 1.00 89.94 80 ALA A C 1
ATOM 641 O O . ALA A 1 80 ? -13.067 8.943 5.890 1.00 89.94 80 ALA A O 1
ATOM 642 N N . GLU A 1 81 ? -12.717 7.639 4.095 1.00 89.69 81 GLU A N 1
ATOM 643 C CA . GLU A 1 81 ? -13.226 6.403 4.699 1.00 89.69 81 GLU A CA 1
ATOM 644 C C . GLU A 1 81 ? -12.418 6.004 5.944 1.00 89.69 81 GLU A C 1
ATOM 646 O O . GLU A 1 81 ? -12.993 5.800 7.019 1.00 89.69 81 GLU A O 1
ATOM 651 N N . ILE A 1 82 ? -11.084 5.967 5.840 1.00 89.62 82 ILE A N 1
ATOM 652 C CA . ILE A 1 82 ? -10.201 5.666 6.977 1.00 89.62 82 ILE A CA 1
ATOM 653 C C . ILE A 1 82 ? -10.393 6.691 8.095 1.00 89.62 82 ILE A C 1
ATOM 655 O O . ILE A 1 82 ? -10.537 6.323 9.261 1.00 89.62 82 ILE A O 1
ATOM 659 N N . SER A 1 83 ? -10.455 7.978 7.754 1.00 89.06 83 SER A N 1
ATOM 660 C CA . SER A 1 83 ? -10.659 9.051 8.730 1.00 89.06 83 SER A CA 1
ATOM 661 C C . SER A 1 83 ? -11.986 8.896 9.475 1.00 89.06 83 SER A C 1
ATOM 663 O O . SER A 1 83 ? -12.018 9.039 10.698 1.00 89.06 83 SER A O 1
ATOM 665 N N . SER A 1 84 ? -13.060 8.512 8.779 1.00 88.62 84 SER A N 1
ATOM 666 C CA . SER A 1 84 ? -14.360 8.200 9.385 1.00 88.62 84 SER A CA 1
ATOM 667 C C . SER A 1 84 ? -14.292 6.992 10.329 1.00 88.62 84 SER A C 1
ATOM 669 O O . SER A 1 84 ? -14.873 7.013 11.418 1.00 88.62 84 SER A O 1
ATOM 671 N N . ILE A 1 85 ? -13.558 5.933 9.969 1.00 86.44 85 ILE A N 1
ATOM 672 C CA . ILE A 1 85 ? -13.326 4.777 10.855 1.00 86.44 85 ILE A CA 1
ATOM 673 C C . ILE A 1 85 ? -12.595 5.218 12.129 1.00 86.44 85 ILE A C 1
ATOM 675 O O . ILE A 1 85 ? -13.031 4.897 13.237 1.00 86.44 85 ILE A O 1
ATOM 679 N N . LEU A 1 86 ? -11.524 6.003 11.988 1.00 85.19 86 LEU A N 1
ATOM 680 C CA . LEU A 1 86 ? -10.740 6.499 13.119 1.00 85.19 86 LEU A CA 1
ATOM 681 C C . LEU A 1 86 ? -11.557 7.436 14.020 1.00 85.19 86 LEU A C 1
ATOM 683 O O . LEU A 1 86 ? -11.459 7.344 15.243 1.00 85.19 86 LEU A O 1
ATOM 687 N N . GLN A 1 87 ? -12.391 8.306 13.447 1.00 87.12 87 GLN A N 1
ATOM 688 C CA . GLN A 1 87 ? -13.292 9.173 14.211 1.00 87.12 87 GLN A CA 1
ATOM 689 C C . GLN A 1 87 ? -14.330 8.363 14.993 1.00 87.12 87 GLN A C 1
ATOM 691 O O . GLN A 1 87 ? -14.495 8.582 16.192 1.00 87.12 87 GLN A O 1
ATOM 696 N N . ARG A 1 88 ? -14.979 7.377 14.360 1.00 85.62 88 ARG A N 1
ATOM 697 C CA . ARG A 1 88 ? -15.935 6.487 15.042 1.00 85.62 88 ARG A CA 1
ATOM 698 C C . ARG A 1 88 ? -15.281 5.704 16.179 1.00 85.62 88 ARG A C 1
ATOM 700 O O . ARG A 1 88 ? -15.890 5.549 17.235 1.00 85.62 88 ARG A O 1
ATOM 707 N N . ALA A 1 89 ? -14.045 5.244 15.993 1.00 84.06 89 ALA A N 1
ATOM 708 C CA . ALA A 1 89 ? -13.284 4.587 17.050 1.00 84.06 89 ALA A CA 1
ATOM 709 C C . ALA A 1 89 ? -13.006 5.538 18.226 1.00 84.06 89 ALA A C 1
ATOM 711 O O . ALA A 1 89 ? -13.236 5.161 19.372 1.00 84.06 89 ALA A O 1
ATOM 712 N N . ARG A 1 90 ? -12.612 6.792 17.952 1.00 85.50 90 ARG A N 1
ATOM 713 C CA . ARG A 1 90 ? -12.400 7.821 18.987 1.00 85.50 90 ARG A CA 1
ATOM 714 C C . ARG A 1 90 ? -13.661 8.106 19.799 1.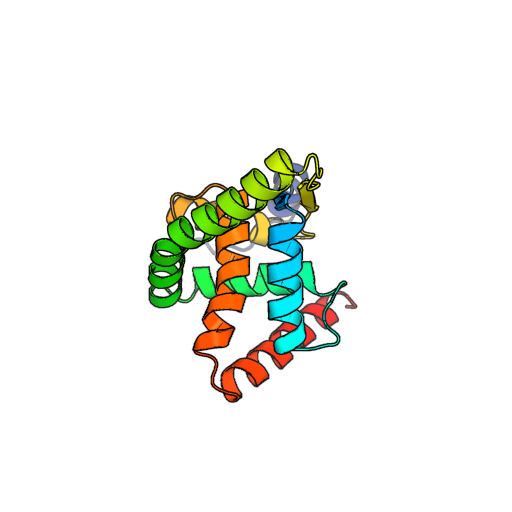00 85.50 90 ARG A C 1
ATOM 716 O O . ARG A 1 90 ? -13.579 8.130 21.018 1.00 85.50 90 ARG A O 1
ATOM 723 N N . VAL A 1 91 ? -14.818 8.258 19.148 1.00 89.62 91 VAL A N 1
ATOM 724 C CA . VAL A 1 91 ? -16.110 8.468 19.836 1.00 89.62 91 VAL A CA 1
ATOM 725 C C . VAL A 1 91 ? -16.440 7.304 20.779 1.00 89.62 91 VAL A C 1
ATOM 727 O O . VAL A 1 91 ? -17.026 7.507 21.836 1.00 89.62 91 VAL A O 1
ATOM 730 N N . LYS A 1 92 ? -16.019 6.083 20.431 1.00 84.88 92 LYS A N 1
ATOM 731 C CA . LYS A 1 92 ? -16.179 4.877 21.258 1.00 84.88 92 LYS A CA 1
ATOM 732 C C . LYS A 1 92 ? -15.039 4.652 22.264 1.00 84.88 92 LYS A C 1
ATOM 734 O O . LYS A 1 92 ? -14.982 3.582 22.861 1.00 84.88 92 LYS A O 1
ATOM 739 N N . ASN A 1 93 ? -14.120 5.608 22.435 1.00 87.56 93 ASN A N 1
ATOM 740 C CA . ASN A 1 93 ? -12.899 5.469 23.244 1.00 87.56 93 ASN A CA 1
ATOM 741 C C . ASN A 1 93 ? -12.024 4.254 22.865 1.00 87.56 93 ASN A C 1
ATOM 743 O O . ASN A 1 93 ? -11.288 3.712 23.688 1.00 87.56 93 ASN A O 1
ATOM 747 N N . LEU A 1 94 ? -12.071 3.832 21.599 1.00 80.81 94 LEU A N 1
ATOM 748 C CA . LEU A 1 94 ? -11.246 2.755 21.063 1.00 80.81 94 LEU A CA 1
ATOM 749 C C . LEU A 1 94 ? -9.959 3.329 20.464 1.00 80.81 94 LEU A C 1
ATOM 751 O O . LEU A 1 94 ? -9.984 4.210 19.600 1.00 80.81 94 LEU A O 1
ATOM 755 N N . LYS A 1 95 ? -8.811 2.795 20.888 1.00 82.19 95 LYS A N 1
ATOM 756 C CA . LYS A 1 95 ? -7.503 3.159 20.333 1.00 82.19 95 LYS A CA 1
ATOM 757 C C . LYS A 1 95 ? -7.216 2.315 19.093 1.00 82.19 95 LYS A C 1
ATOM 759 O O . LYS A 1 95 ? -7.021 1.109 19.202 1.00 82.19 95 LYS A O 1
ATOM 764 N N . VAL A 1 96 ? -7.131 2.953 17.926 1.00 83.56 96 VAL A N 1
ATOM 765 C CA . VAL A 1 96 ? -6.654 2.302 16.696 1.00 83.56 96 VAL A CA 1
ATOM 766 C C . VAL A 1 96 ? -5.143 2.514 16.598 1.00 83.56 96 VAL A C 1
ATOM 768 O O . VAL A 1 96 ? -4.709 3.660 16.456 1.00 83.56 96 VAL A O 1
ATOM 771 N N . PRO A 1 97 ? -4.317 1.461 16.714 1.00 84.62 97 PRO A N 1
ATOM 772 C CA . PRO A 1 97 ? -2.875 1.623 16.650 1.00 84.62 97 PRO A CA 1
ATOM 773 C C . PRO A 1 97 ? -2.427 1.951 15.223 1.00 84.62 97 PRO A C 1
ATOM 775 O O . PRO A 1 97 ? -2.939 1.402 14.245 1.00 84.62 97 PRO A O 1
ATOM 778 N N . THR A 1 98 ? -1.429 2.825 15.124 1.00 86.94 98 THR A N 1
ATOM 779 C CA . THR A 1 98 ? -0.669 3.065 13.896 1.00 86.94 98 THR A CA 1
ATOM 780 C C . THR A 1 98 ? 0.650 2.324 14.002 1.00 86.94 98 THR A C 1
ATOM 782 O O . THR A 1 98 ? 1.321 2.390 15.030 1.00 86.94 98 THR A O 1
ATOM 785 N N . GLN A 1 99 ? 1.017 1.616 12.943 1.00 83.06 99 GLN A N 1
ATOM 786 C CA . GLN A 1 99 ? 2.260 0.868 12.854 1.00 83.06 99 GLN A CA 1
ATOM 787 C C . GLN A 1 99 ? 3.124 1.413 11.720 1.00 83.06 99 GLN A C 1
ATOM 789 O O . GLN A 1 99 ? 2.632 1.875 10.689 1.00 83.06 99 GLN A O 1
ATOM 794 N N . GLN A 1 100 ? 4.435 1.343 11.917 1.00 84.69 100 GLN A N 1
ATOM 795 C CA . GLN A 1 100 ? 5.398 1.671 10.881 1.00 84.69 100 GLN A CA 1
ATOM 796 C C . GLN A 1 100 ? 5.762 0.393 10.124 1.00 84.69 100 GLN A C 1
ATOM 798 O O . GLN A 1 100 ? 6.397 -0.504 10.677 1.00 84.69 100 GLN A O 1
ATOM 803 N N . LEU A 1 101 ? 5.409 0.324 8.844 1.00 82.75 101 LEU A N 1
ATOM 804 C CA . LEU A 1 101 ? 5.875 -0.738 7.963 1.00 82.75 101 LEU A CA 1
ATOM 805 C C . LEU A 1 101 ? 7.240 -0.358 7.402 1.00 82.75 101 LEU A C 1
ATOM 807 O O . LEU A 1 101 ? 7.390 0.638 6.689 1.00 82.75 101 LEU A O 1
ATOM 811 N N . ARG A 1 102 ? 8.250 -1.160 7.740 1.00 82.25 102 ARG A N 1
ATOM 812 C CA . ARG A 1 102 ? 9.583 -1.066 7.149 1.00 82.25 102 ARG A CA 1
ATOM 813 C C . ARG A 1 102 ? 9.677 -2.068 6.009 1.00 82.25 102 ARG A C 1
ATOM 815 O O . ARG A 1 102 ? 9.500 -3.263 6.224 1.00 82.25 102 ARG A O 1
ATOM 822 N N . LEU A 1 103 ? 9.975 -1.579 4.811 1.00 80.62 103 LEU A N 1
ATOM 823 C CA . LEU A 1 103 ? 10.189 -2.440 3.655 1.00 80.62 103 LEU A CA 1
ATOM 824 C C . LEU A 1 103 ? 11.677 -2.776 3.529 1.00 80.62 103 LEU A C 1
ATOM 826 O O . LEU A 1 103 ? 12.524 -1.881 3.534 1.00 80.62 103 LEU A O 1
ATOM 830 N N . SER A 1 104 ? 11.987 -4.067 3.414 1.00 80.31 104 SER A N 1
ATOM 831 C CA . SER A 1 104 ? 13.327 -4.544 3.061 1.00 80.31 104 SER A CA 1
ATOM 832 C C . SER A 1 104 ? 13.510 -4.406 1.552 1.00 80.31 104 SER A C 1
ATOM 834 O O . SER A 1 104 ? 13.043 -5.256 0.791 1.00 80.31 104 SER A O 1
ATOM 836 N N . LEU A 1 105 ? 14.130 -3.299 1.146 1.00 78.94 105 LEU A N 1
ATOM 837 C CA . LEU A 1 105 ? 14.321 -2.885 -0.24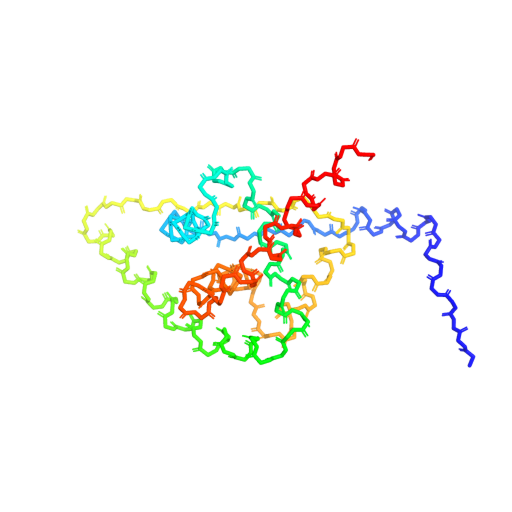2 1.00 78.94 105 LEU A CA 1
ATOM 838 C C . LEU A 1 105 ? 15.807 -2.753 -0.548 1.00 78.94 105 LEU A C 1
ATOM 840 O O . LEU A 1 105 ? 16.576 -2.327 0.317 1.00 78.94 105 LEU A O 1
ATOM 844 N N . SER A 1 106 ? 16.190 -3.026 -1.793 1.00 81.00 106 SER A N 1
ATOM 845 C CA . SER A 1 106 ? 17.486 -2.565 -2.285 1.00 81.00 106 SER A CA 1
ATOM 846 C C . SER A 1 106 ? 17.507 -1.027 -2.360 1.00 81.00 106 SER A C 1
ATOM 848 O O . SER A 1 106 ? 16.446 -0.401 -2.487 1.00 81.00 106 SER A O 1
ATOM 850 N N . PRO A 1 107 ? 18.685 -0.380 -2.329 1.00 77.94 107 PRO A N 1
ATOM 851 C CA . PRO A 1 107 ? 18.778 1.077 -2.457 1.00 77.94 107 PRO A CA 1
ATOM 852 C C . PRO A 1 107 ? 18.089 1.608 -3.719 1.00 77.94 107 PRO A C 1
ATOM 854 O O . PRO A 1 107 ? 17.372 2.602 -3.664 1.00 77.94 107 PRO A O 1
ATOM 857 N N . GLN A 1 108 ? 18.228 0.894 -4.841 1.00 81.19 108 GLN A N 1
ATOM 858 C CA . GLN A 1 108 ? 17.581 1.248 -6.108 1.00 81.19 108 GLN A CA 1
ATOM 859 C C . GLN A 1 108 ? 16.053 1.210 -6.005 1.00 81.19 108 GLN A C 1
ATOM 861 O O . GLN A 1 108 ? 15.383 2.124 -6.474 1.00 81.19 108 GLN A O 1
ATOM 866 N N . GLN A 1 109 ? 15.491 0.192 -5.347 1.00 83.06 109 GLN A N 1
ATOM 867 C CA . GLN A 1 109 ? 14.048 0.109 -5.112 1.00 83.06 109 GLN A CA 1
ATOM 868 C C . GLN A 1 109 ? 13.561 1.235 -4.194 1.00 83.06 109 GLN A C 1
ATOM 870 O O . GLN A 1 109 ? 12.507 1.816 -4.437 1.00 83.06 109 GLN A O 1
ATOM 875 N N . ALA A 1 110 ? 14.324 1.566 -3.150 1.00 85.62 110 ALA A N 1
ATOM 876 C CA . ALA A 1 110 ? 13.984 2.655 -2.240 1.00 85.62 110 ALA A CA 1
ATOM 877 C C . ALA A 1 110 ? 13.990 4.024 -2.940 1.00 85.62 110 ALA A C 1
ATOM 879 O O . ALA A 1 110 ? 13.114 4.843 -2.664 1.00 85.62 110 ALA A O 1
ATOM 880 N N . ILE A 1 111 ? 14.942 4.260 -3.848 1.00 84.75 111 ILE A N 1
ATOM 881 C CA . ILE A 1 111 ? 14.990 5.460 -4.695 1.00 84.75 111 ILE A CA 1
ATOM 882 C C . ILE A 1 111 ? 13.792 5.479 -5.646 1.00 84.75 111 ILE A C 1
ATOM 884 O O . ILE A 1 111 ? 13.012 6.421 -5.599 1.00 84.75 111 ILE A O 1
ATOM 888 N N . ALA A 1 112 ? 13.555 4.398 -6.393 1.00 86.38 112 ALA A N 1
ATOM 889 C CA . ALA A 1 112 ? 12.441 4.320 -7.339 1.00 86.38 112 ALA A CA 1
ATOM 890 C C . ALA A 1 112 ? 11.072 4.560 -6.677 1.00 86.38 112 ALA A C 1
ATOM 892 O O . ALA A 1 112 ? 10.211 5.226 -7.244 1.00 86.38 112 ALA A O 1
ATOM 893 N N . ILE A 1 113 ? 10.866 4.058 -5.454 1.00 89.00 113 ILE A N 1
ATOM 894 C CA . ILE A 1 113 ? 9.632 4.297 -4.690 1.00 89.00 113 ILE A CA 1
ATOM 895 C C . ILE A 1 113 ? 9.509 5.769 -4.270 1.00 89.00 113 ILE A C 1
ATOM 897 O O . ILE A 1 113 ? 8.409 6.318 -4.291 1.00 89.00 113 ILE A O 1
ATOM 901 N N . ARG A 1 114 ? 10.612 6.430 -3.900 1.00 89.06 114 ARG A N 1
ATOM 902 C CA . ARG A 1 114 ? 10.602 7.869 -3.587 1.00 89.06 114 ARG A CA 1
ATOM 903 C C . ARG A 1 114 ? 10.334 8.719 -4.818 1.00 89.06 114 ARG A C 1
ATOM 905 O O . ARG A 1 114 ? 9.519 9.632 -4.739 1.00 89.06 114 ARG A O 1
ATOM 912 N N . ASP A 1 115 ? 10.968 8.393 -5.935 1.00 89.62 115 ASP A N 1
ATOM 913 C CA . ASP A 1 115 ? 10.768 9.097 -7.200 1.00 89.62 115 ASP A CA 1
ATOM 914 C C . ASP A 1 115 ? 9.325 8.933 -7.683 1.00 89.62 115 ASP A C 1
ATOM 916 O O . ASP A 1 115 ? 8.705 9.896 -8.134 1.00 89.62 115 ASP A O 1
ATOM 920 N N . LEU A 1 116 ? 8.744 7.741 -7.510 1.00 91.00 116 LEU A N 1
ATOM 921 C CA . LEU A 1 116 ? 7.327 7.495 -7.766 1.00 91.00 116 LEU A CA 1
ATOM 922 C C . LEU A 1 116 ? 6.431 8.359 -6.868 1.00 91.00 116 LEU A C 1
ATOM 924 O O . LEU A 1 116 ? 5.500 8.981 -7.374 1.00 91.00 116 LEU A O 1
ATOM 928 N N . ALA A 1 117 ? 6.721 8.440 -5.563 1.00 91.62 117 ALA A N 1
ATOM 929 C CA . ALA A 1 117 ? 5.978 9.305 -4.645 1.00 91.62 117 ALA A CA 1
ATOM 930 C C . ALA A 1 117 ? 6.039 10.774 -5.097 1.00 91.62 117 ALA A C 1
ATOM 932 O O . ALA A 1 117 ? 5.003 11.427 -5.190 1.00 91.62 117 ALA A O 1
ATOM 933 N N . GLY A 1 118 ? 7.232 11.259 -5.458 1.00 89.88 118 GLY A N 1
ATOM 934 C CA . GLY A 1 118 ? 7.436 12.608 -5.989 1.00 89.88 118 GLY A CA 1
ATOM 935 C C . GLY A 1 118 ? 6.684 12.851 -7.298 1.00 89.88 118 GLY A C 1
ATOM 936 O O . GLY A 1 118 ? 6.008 13.865 -7.436 1.00 89.88 118 GLY A O 1
ATOM 937 N N . THR A 1 119 ? 6.714 11.885 -8.218 1.00 90.06 119 THR A N 1
ATOM 938 C CA . THR A 1 119 ? 5.990 11.942 -9.500 1.00 90.06 119 THR A CA 1
ATOM 939 C C . THR A 1 119 ? 4.477 12.020 -9.297 1.00 90.06 119 THR A C 1
ATOM 941 O O . THR A 1 119 ? 3.780 12.678 -10.062 1.00 90.06 119 THR A O 1
ATOM 944 N N . MET A 1 120 ? 3.959 11.346 -8.270 1.00 89.75 120 MET A N 1
ATOM 945 C CA . MET A 1 120 ? 2.537 11.366 -7.922 1.00 89.75 120 MET A CA 1
ATOM 946 C C . MET A 1 120 ? 2.154 12.549 -7.019 1.00 89.75 120 MET A C 1
ATOM 948 O O . MET A 1 120 ? 0.976 12.709 -6.717 1.00 89.75 120 MET A O 1
ATOM 952 N N . GLY A 1 121 ? 3.116 13.359 -6.561 1.00 91.38 121 GLY A N 1
ATOM 953 C CA . GLY A 1 121 ? 2.866 14.427 -5.590 1.00 91.38 121 GLY A CA 1
ATOM 954 C C . GLY A 1 121 ? 2.409 13.914 -4.218 1.00 91.38 121 GLY A C 1
ATOM 955 O O . GLY A 1 121 ? 1.686 14.610 -3.510 1.00 91.38 121 GLY A O 1
ATOM 956 N N . LEU A 1 122 ? 2.794 12.690 -3.843 1.00 90.88 122 LEU A N 1
ATOM 957 C CA . LEU A 1 122 ? 2.339 12.010 -2.630 1.00 90.88 122 LEU A CA 1
ATOM 958 C C . LEU A 1 122 ? 3.435 11.917 -1.569 1.00 90.88 122 LEU A C 1
ATOM 960 O O . LEU A 1 122 ? 4.624 11.790 -1.863 1.00 90.88 122 LEU A O 1
ATOM 964 N N . THR A 1 123 ? 3.024 11.874 -0.300 1.00 92.56 123 THR A N 1
ATOM 965 C CA . THR A 1 123 ? 3.920 11.426 0.773 1.00 92.56 123 THR A CA 1
ATOM 966 C C . THR A 1 123 ? 4.190 9.924 0.644 1.00 92.56 123 THR A C 1
ATOM 968 O O . THR A 1 123 ? 3.403 9.188 0.051 1.00 92.56 123 THR A O 1
ATOM 971 N N . LEU A 1 124 ? 5.266 9.415 1.256 1.00 89.81 124 LEU A N 1
ATOM 972 C CA . LEU A 1 124 ? 5.525 7.967 1.264 1.00 89.81 124 LEU A CA 1
ATOM 973 C C . LEU A 1 124 ? 4.369 7.173 1.888 1.00 89.81 124 LEU A C 1
ATOM 975 O O . LEU A 1 124 ? 4.023 6.107 1.392 1.00 89.81 124 LEU A O 1
ATOM 979 N N . SER A 1 125 ? 3.744 7.690 2.946 1.00 90.06 125 SER A N 1
ATOM 980 C CA . SER A 1 125 ? 2.592 7.031 3.572 1.00 90.06 125 SER A CA 1
ATOM 981 C C . SER A 1 125 ? 1.373 7.017 2.647 1.00 90.06 125 SER A C 1
ATOM 983 O O . SER A 1 125 ? 0.682 6.004 2.579 1.00 90.06 125 SER A O 1
ATOM 985 N N . ASP A 1 126 ? 1.140 8.093 1.893 1.00 91.69 126 ASP A N 1
ATOM 986 C CA . ASP A 1 126 ? 0.059 8.152 0.901 1.00 91.69 126 ASP A CA 1
ATOM 987 C C . ASP A 1 126 ? 0.328 7.259 -0.301 1.00 91.69 126 ASP A C 1
ATOM 989 O O . ASP A 1 126 ? -0.585 6.586 -0.770 1.00 91.69 126 ASP A O 1
ATOM 993 N N . LEU A 1 127 ? 1.584 7.149 -0.732 1.00 92.19 127 LEU A N 1
ATOM 994 C CA . LEU A 1 127 ? 1.975 6.148 -1.714 1.00 92.19 127 LEU A CA 1
ATOM 995 C C . LEU A 1 127 ? 1.713 4.731 -1.176 1.00 92.19 127 LEU A C 1
ATOM 997 O O . LEU A 1 127 ? 1.206 3.877 -1.898 1.00 92.19 127 LEU A O 1
ATOM 1001 N N . GLY A 1 128 ? 1.982 4.479 0.109 1.00 91.25 128 GLY A N 1
ATOM 1002 C CA . GLY A 1 128 ? 1.623 3.225 0.775 1.00 91.25 128 GLY A CA 1
ATOM 1003 C C . GLY A 1 128 ? 0.119 2.931 0.727 1.00 91.25 128 GLY A C 1
ATOM 1004 O O . GLY A 1 128 ? -0.275 1.807 0.425 1.00 91.25 128 GLY A O 1
ATOM 1005 N N . ARG A 1 129 ? -0.729 3.940 0.957 1.00 92.56 129 ARG A N 1
ATOM 1006 C CA . ARG A 1 129 ? -2.193 3.827 0.824 1.00 92.56 129 ARG A CA 1
ATOM 1007 C C . ARG A 1 129 ? -2.624 3.591 -0.619 1.00 92.56 129 ARG A C 1
ATOM 1009 O O . ARG A 1 129 ? -3.480 2.746 -0.855 1.00 92.56 129 ARG A O 1
ATOM 1016 N N . ALA A 1 130 ? -2.006 4.282 -1.5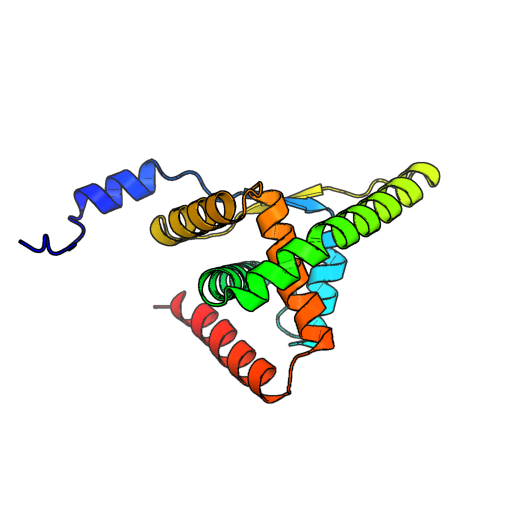73 1.00 91.81 130 ALA A N 1
ATOM 1017 C CA . ALA A 1 130 ? -2.221 4.060 -2.998 1.00 91.81 130 ALA A CA 1
ATOM 1018 C C . ALA A 1 130 ? -1.899 2.607 -3.380 1.00 91.81 130 ALA A C 1
ATOM 1020 O O . ALA A 1 130 ? -2.676 1.968 -4.079 1.00 91.81 130 ALA A O 1
ATOM 1021 N N . ALA A 1 131 ? -0.816 2.034 -2.848 1.00 90.19 131 ALA A N 1
ATOM 1022 C CA . ALA A 1 131 ? -0.495 0.624 -3.054 1.00 90.19 131 ALA A CA 1
ATOM 1023 C C . ALA A 1 131 ? -1.525 -0.333 -2.433 1.00 90.19 131 ALA A C 1
ATOM 1025 O O . ALA A 1 131 ? -1.835 -1.352 -3.041 1.00 90.19 131 ALA A O 1
ATOM 1026 N N . ILE A 1 132 ? -2.091 -0.017 -1.263 1.00 89.56 132 ILE A N 1
ATOM 1027 C CA . ILE A 1 132 ? -3.209 -0.790 -0.691 1.00 89.56 132 ILE A CA 1
ATOM 1028 C C . ILE A 1 132 ? -4.436 -0.708 -1.608 1.00 89.56 132 ILE A C 1
ATOM 1030 O O . ILE A 1 132 ? -5.077 -1.724 -1.877 1.00 89.56 132 ILE A O 1
ATOM 1034 N N . LEU A 1 133 ? -4.730 0.484 -2.132 1.00 89.06 133 LEU A N 1
ATOM 1035 C CA . LEU A 1 133 ? -5.828 0.699 -3.067 1.00 89.06 133 LEU A CA 1
ATOM 1036 C C . LEU A 1 133 ? -5.657 -0.050 -4.378 1.00 89.06 133 LEU A C 1
ATOM 1038 O O . LEU A 1 133 ? -6.662 -0.500 -4.908 1.00 89.06 133 LEU A O 1
ATOM 1042 N N . VAL A 1 134 ? -4.430 -0.252 -4.869 1.00 88.25 134 VAL A N 1
ATOM 1043 C CA . VAL A 1 134 ? -4.205 -1.112 -6.040 1.00 88.25 134 VAL A CA 1
ATOM 1044 C C . VAL A 1 134 ? -4.858 -2.467 -5.812 1.00 88.25 134 VAL A C 1
ATOM 1046 O O . VAL A 1 134 ? -5.576 -2.929 -6.681 1.00 88.25 134 VAL A O 1
ATOM 1049 N N . PHE A 1 135 ? -4.700 -3.077 -4.637 1.00 83.44 135 PHE A N 1
ATOM 1050 C CA . PHE A 1 135 ? -5.307 -4.379 -4.352 1.00 83.44 135 PHE A CA 1
ATOM 1051 C C . PHE A 1 135 ? -6.821 -4.325 -4.174 1.00 83.44 135 PHE A C 1
ATOM 1053 O O . PHE A 1 135 ? -7.511 -5.242 -4.609 1.00 83.44 135 PHE A O 1
ATOM 1060 N N . ARG A 1 136 ? -7.338 -3.253 -3.572 1.00 79.50 136 ARG A N 1
ATOM 1061 C CA . ARG A 1 136 ? -8.782 -3.059 -3.394 1.00 79.50 136 ARG A CA 1
ATOM 1062 C C . ARG A 1 136 ? -9.507 -2.743 -4.705 1.00 79.50 136 ARG A C 1
ATOM 1064 O O . ARG A 1 136 ? -10.631 -3.173 -4.897 1.00 79.50 136 ARG A O 1
ATOM 1071 N N . GLU A 1 137 ? -8.900 -1.987 -5.610 1.00 76.38 137 GLU A N 1
ATOM 1072 C CA . GLU A 1 137 ? -9.483 -1.705 -6.929 1.00 76.38 137 GLU A CA 1
ATOM 1073 C C . GLU A 1 137 ? -9.301 -2.894 -7.869 1.00 76.38 137 GLU A C 1
ATOM 1075 O O . GLU A 1 137 ? -10.183 -3.213 -8.658 1.00 76.38 137 GLU A O 1
ATOM 1080 N N . ALA A 1 138 ? -8.200 -3.628 -7.723 1.00 66.19 138 ALA A N 1
ATOM 1081 C CA . ALA A 1 138 ? -8.020 -4.883 -8.421 1.00 66.19 138 ALA A CA 1
ATOM 1082 C C . ALA A 1 138 ? -9.091 -5.919 -7.992 1.00 66.19 138 ALA A C 1
ATOM 1084 O O . ALA A 1 138 ? -9.524 -6.711 -8.815 1.00 66.19 138 ALA A O 1
ATOM 1085 N N . GLU A 1 139 ? -9.630 -5.866 -6.769 1.00 60.97 139 GLU A N 1
ATOM 1086 C CA . GLU A 1 139 ? -10.826 -6.6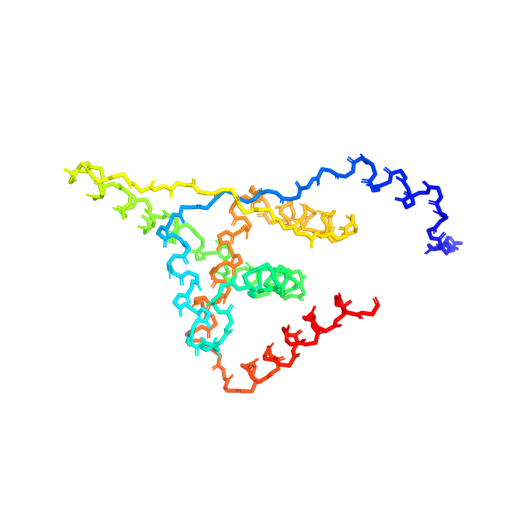41 -6.373 1.00 60.97 139 GLU A CA 1
ATOM 1087 C C . GLU A 1 139 ? -12.053 -6.358 -7.260 1.00 60.97 139 GLU A C 1
ATOM 1089 O O . GLU A 1 139 ? -12.859 -7.255 -7.496 1.00 60.97 139 GLU A O 1
ATOM 1094 N N . LYS A 1 140 ? -12.191 -5.128 -7.771 1.00 58.34 140 LYS A N 1
ATOM 1095 C CA . LYS A 1 140 ? -13.334 -4.712 -8.595 1.00 58.34 140 LYS A CA 1
ATOM 1096 C C . LYS A 1 140 ? -13.165 -5.061 -10.079 1.00 58.34 140 LYS A C 1
ATOM 1098 O O . LYS A 1 140 ? -14.172 -5.287 -10.740 1.00 58.34 140 LYS A O 1
ATOM 1103 N N . ASP A 1 141 ? -11.920 -5.153 -10.564 1.00 53.31 141 ASP A N 1
ATOM 1104 C CA . ASP A 1 141 ? -11.592 -5.236 -12.001 1.00 53.31 141 ASP A CA 1
ATOM 1105 C C . ASP A 1 141 ? -10.682 -6.418 -12.418 1.00 53.31 141 ASP A C 1
ATOM 1107 O O . ASP A 1 141 ? -10.429 -6.605 -13.611 1.00 53.31 141 ASP A O 1
ATOM 1111 N N . LEU A 1 142 ? -10.143 -7.231 -11.496 1.00 52.16 142 LEU A N 1
ATOM 1112 C CA . LEU A 1 142 ? -9.222 -8.317 -11.865 1.00 52.16 142 LEU A CA 1
ATOM 1113 C C . LEU A 1 142 ? -9.960 -9.464 -12.555 1.00 52.16 142 LEU A C 1
ATOM 1115 O O . LEU A 1 142 ? -10.592 -10.313 -11.923 1.00 52.16 142 LEU A O 1
ATOM 1119 N N . SER A 1 143 ? -9.740 -9.585 -13.861 1.00 54.25 143 SER A N 1
ATOM 1120 C CA . SER A 1 143 ? -9.927 -10.860 -14.549 1.00 54.25 143 SER A CA 1
ATOM 1121 C C . SER A 1 143 ? -9.063 -11.952 -13.888 1.00 54.25 143 SER A C 1
ATOM 1123 O O . SER A 1 143 ? -7.946 -11.705 -13.415 1.00 54.25 143 SER A O 1
ATOM 1125 N N . ALA A 1 144 ? -9.551 -13.197 -13.873 1.00 53.50 144 ALA A N 1
ATOM 1126 C CA . ALA A 1 144 ? -8.865 -14.343 -13.260 1.00 53.50 144 ALA A CA 1
ATOM 1127 C C . ALA A 1 144 ? -7.419 -14.560 -13.772 1.00 53.50 144 ALA A C 1
ATOM 1129 O O . ALA A 1 144 ? -6.596 -15.188 -13.102 1.00 53.50 144 ALA A O 1
ATOM 1130 N N . GLU A 1 145 ? -7.093 -14.031 -14.950 1.00 49.69 145 GLU A N 1
ATOM 1131 C CA . GLU A 1 145 ? -5.787 -14.134 -15.595 1.00 49.69 145 GLU A CA 1
ATOM 1132 C C . GLU A 1 145 ? -4.741 -13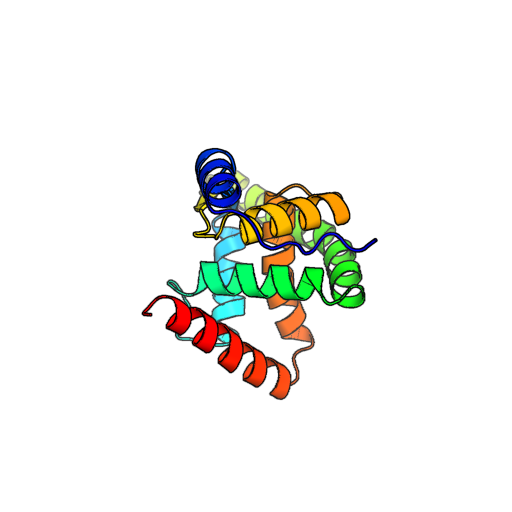.181 -14.991 1.00 49.69 145 GLU A C 1
ATOM 1134 O O . GLU A 1 145 ? -3.602 -13.582 -14.737 1.00 49.69 145 GLU A O 1
ATOM 1139 N N . GLN A 1 146 ? -5.135 -11.956 -14.636 1.00 56.31 146 GLN A N 1
ATOM 1140 C CA . GLN A 1 146 ? -4.260 -11.004 -13.943 1.00 56.31 146 GLN A CA 1
ATOM 1141 C C . GLN A 1 146 ? -3.971 -11.452 -12.502 1.00 56.31 146 GLN A C 1
ATOM 1143 O O . GLN A 1 146 ? -2.843 -11.319 -12.026 1.00 56.31 146 GLN A O 1
ATOM 1148 N N . LEU A 1 147 ? -4.949 -12.088 -11.847 1.00 56.34 147 LEU A N 1
ATOM 1149 C CA . LEU A 1 147 ? -4.773 -12.774 -10.560 1.00 56.34 147 LEU A CA 1
ATOM 1150 C C . LEU A 1 147 ? -3.744 -13.909 -10.644 1.00 56.34 147 LEU A C 1
ATOM 1152 O O . LEU A 1 147 ? -2.912 -14.065 -9.747 1.00 56.34 147 LEU A O 1
ATOM 1156 N N . ARG A 1 148 ? -3.763 -14.696 -11.730 1.00 59.59 148 ARG A N 1
ATOM 1157 C CA . ARG A 1 148 ? -2.776 -15.761 -11.969 1.00 59.59 148 ARG A CA 1
ATOM 1158 C C . ARG A 1 148 ? -1.374 -15.202 -12.200 1.00 59.59 148 ARG A C 1
ATOM 1160 O O . ARG A 1 148 ? -0.432 -15.714 -11.597 1.00 59.59 148 ARG A O 1
ATOM 1167 N N . LYS A 1 149 ? -1.234 -14.147 -13.010 1.00 63.03 149 LYS A N 1
ATOM 1168 C CA . LYS A 1 149 ? 0.060 -13.490 -13.259 1.00 63.03 149 LYS A CA 1
ATOM 1169 C C . LYS A 1 149 ? 0.629 -12.859 -11.986 1.00 63.03 149 LYS A C 1
ATOM 1171 O O . LYS A 1 149 ? 1.780 -13.103 -11.649 1.00 63.03 149 LYS A O 1
ATOM 1176 N N . PHE A 1 150 ? -0.206 -12.176 -11.203 1.00 61.25 150 PHE A N 1
ATOM 1177 C CA . PHE A 1 150 ? 0.165 -11.668 -9.881 1.00 61.25 150 PHE A CA 1
ATOM 1178 C C . PHE A 1 150 ? 0.641 -12.776 -8.938 1.00 61.25 150 PHE A C 1
ATOM 1180 O O . PHE A 1 150 ? 1.665 -12.636 -8.271 1.00 61.25 150 PHE A O 1
ATOM 1187 N N . ARG A 1 151 ? -0.085 -13.901 -8.889 1.00 62.34 151 ARG A N 1
ATOM 1188 C CA . ARG A 1 151 ? 0.301 -15.050 -8.066 1.00 62.34 151 ARG A CA 1
ATOM 1189 C C . ARG A 1 151 ? 1.675 -15.578 -8.472 1.00 62.34 151 ARG A C 1
ATOM 1191 O O . ARG A 1 151 ? 2.474 -15.879 -7.590 1.00 62.34 151 ARG A O 1
ATOM 1198 N N . ALA A 1 152 ? 1.955 -15.664 -9.770 1.00 64.50 152 ALA A N 1
ATOM 1199 C CA . ALA A 1 152 ? 3.267 -16.057 -10.273 1.00 64.50 152 ALA A CA 1
ATOM 1200 C C . ALA A 1 152 ? 4.354 -15.037 -9.887 1.00 64.50 152 ALA A C 1
ATOM 1202 O O . ALA A 1 152 ? 5.381 -15.435 -9.346 1.00 64.50 152 ALA A O 1
ATOM 1203 N N . ASP A 1 153 ? 4.099 -13.739 -10.057 1.00 65.56 153 ASP A N 1
ATOM 1204 C CA . ASP A 1 153 ? 5.075 -12.671 -9.805 1.00 65.56 153 ASP A CA 1
ATOM 1205 C C . ASP A 1 153 ? 5.400 -12.491 -8.313 1.00 65.56 153 ASP A C 1
ATOM 1207 O O . ASP A 1 153 ? 6.560 -12.303 -7.941 1.00 65.56 153 ASP A O 1
ATOM 1211 N N . VAL A 1 154 ? 4.401 -12.576 -7.429 1.00 62.69 154 VAL A N 1
ATOM 1212 C CA . VAL A 1 154 ? 4.615 -12.493 -5.973 1.00 62.69 154 VAL A CA 1
ATOM 1213 C C . VAL A 1 154 ? 5.335 -13.725 -5.445 1.00 62.69 154 VAL A C 1
ATOM 1215 O O . VAL A 1 154 ? 6.187 -13.600 -4.563 1.00 62.69 154 VAL A O 1
ATOM 1218 N N . LEU A 1 155 ? 5.022 -14.911 -5.976 1.00 61.06 155 LEU A N 1
ATOM 1219 C CA . LEU A 1 155 ? 5.762 -16.122 -5.634 1.00 61.06 155 LEU A CA 1
ATOM 1220 C C . LEU A 1 155 ? 7.202 -16.038 -6.152 1.00 61.06 155 LEU A C 1
ATOM 1222 O O . LEU A 1 155 ? 8.116 -16.288 -5.375 1.00 61.06 155 LEU A O 1
ATOM 1226 N N . ALA A 1 156 ? 7.424 -15.599 -7.393 1.00 61.75 156 ALA A N 1
ATOM 1227 C CA . ALA A 1 156 ? 8.762 -15.420 -7.958 1.00 61.75 156 ALA A CA 1
ATOM 1228 C C . ALA A 1 156 ? 9.621 -14.458 -7.116 1.00 61.75 156 ALA A C 1
ATOM 1230 O O . ALA A 1 156 ? 10.742 -14.794 -6.742 1.00 61.75 156 ALA A O 1
ATOM 1231 N N . GLN A 1 157 ? 9.060 -13.320 -6.693 1.00 57.72 157 GLN A N 1
ATOM 1232 C CA . GLN A 1 157 ? 9.753 -12.374 -5.806 1.00 57.72 157 GLN A CA 1
ATOM 1233 C C . GLN A 1 157 ? 10.012 -12.921 -4.393 1.00 57.72 157 GLN A C 1
ATOM 1235 O O . GLN A 1 157 ? 10.892 -12.424 -3.689 1.00 57.72 157 GLN A O 1
ATOM 1240 N N . ARG A 1 158 ? 9.256 -13.932 -3.942 1.00 51.69 158 ARG A N 1
ATOM 1241 C CA . ARG A 1 158 ? 9.523 -14.628 -2.674 1.00 51.69 158 ARG A CA 1
ATOM 1242 C C . ARG A 1 158 ? 10.730 -15.568 -2.792 1.00 51.69 158 ARG A C 1
ATOM 1244 O O . ARG A 1 158 ? 11.445 -15.723 -1.807 1.00 51.69 158 ARG A O 1
ATOM 1251 N N . PHE A 1 159 ? 10.973 -16.150 -3.969 1.00 41.50 159 PHE A N 1
ATOM 1252 C CA . PHE A 1 159 ? 12.071 -17.096 -4.205 1.00 41.50 159 PHE A CA 1
ATOM 1253 C C . PHE A 1 159 ? 13.415 -16.435 -4.552 1.00 41.50 159 PHE A C 1
ATOM 1255 O O . PHE A 1 159 ? 14.448 -17.021 -4.252 1.00 41.50 159 PHE A O 1
ATOM 1262 N N . GLU A 1 160 ? 13.441 -15.191 -5.042 1.00 42.72 160 GLU A N 1
ATOM 1263 C CA . GLU A 1 160 ? 14.699 -14.427 -5.205 1.00 42.72 160 GLU A CA 1
ATOM 1264 C C . GLU A 1 160 ? 15.388 -14.062 -3.872 1.00 42.72 160 GLU A C 1
ATOM 1266 O O . GLU A 1 160 ? 16.514 -13.580 -3.870 1.00 42.72 160 GLU A O 1
ATOM 1271 N N . ARG A 1 161 ? 14.746 -14.298 -2.717 1.00 41.44 161 ARG A N 1
ATOM 1272 C CA . ARG A 1 161 ? 15.348 -14.098 -1.383 1.00 41.44 161 ARG A CA 1
ATOM 1273 C C . ARG A 1 161 ? 16.081 -15.327 -0.822 1.00 41.44 161 ARG A C 1
ATOM 1275 O O . ARG A 1 161 ? 16.546 -15.258 0.312 1.00 41.44 161 ARG A O 1
ATOM 1282 N N . VAL A 1 162 ? 16.146 -16.438 -1.563 1.00 36.72 162 VAL A N 1
ATOM 1283 C CA . VAL A 1 162 ? 16.794 -17.696 -1.124 1.00 36.72 162 VAL A CA 1
ATOM 1284 C C . VAL A 1 162 ? 18.038 -18.040 -1.969 1.00 36.72 162 VAL A C 1
ATOM 1286 O O . VAL A 1 162 ? 18.655 -19.075 -1.742 1.00 36.72 162 VAL A O 1
ATOM 1289 N N . GLY A 1 163 ? 18.418 -17.184 -2.925 1.00 31.88 163 GLY A N 1
ATOM 1290 C CA . GLY A 1 163 ? 19.614 -17.341 -3.766 1.00 31.88 163 GLY A CA 1
ATOM 1291 C C . GLY A 1 163 ? 20.762 -16.445 -3.334 1.00 31.88 163 GLY A C 1
ATOM 1292 O O . GLY A 1 163 ? 20.485 -15.260 -3.042 1.00 31.88 163 GLY A O 1
#

Organism: NCBI:txid2488730

Sequence (163 aa):
MLIPAQSSPHIRYWLEKTTPPVRLMVSRAEMEIFDAALAQIHRRLVPEGRGSALIYAFRQLSQDPALRERITNALPAFQAEISSILQRARVKNLKVPTQQLRLSLSPQQAIAIRDLAGTMGLTLSDLGRAAILVFREAEKDLSAEQLRKFRADVLAQRFERVG